Protein AF-A0A5C8IDE4-F1 (afdb_monomer_lite)

Radius of gyration: 16.31 Å; chains: 1; bounding box: 45×28×53 Å

Sequence (115 aa):
MNNAVDITPGASPESAPTIEFNIVGYGKFELPVLGQPGVPLGITTAFGIFQDAENGNNDSQKLAAWSHLIQSLVDSFPKASRILARLDGPTVAQVFRRWGEKSNEYDPSLVSSPL

Secondary structure (DSSP, 8-state):
----------S-GGGS-EEEEEETTTEEEEEE-TTSTTS-HHHHHHHHHHHHHHTSS-HHHHHHHHHHHHHHHHHH-HHHHHHHTTS-HHHHHHHHHHHHHHHHS--HHHH----

Structure (mmCIF, N/CA/C/O backbone):
data_AF-A0A5C8IDE4-F1
#
_entry.id   AF-A0A5C8IDE4-F1
#
loop_
_atom_site.group_PDB
_atom_site.id
_atom_site.type_symbol
_atom_site.label_atom_id
_atom_site.label_alt_id
_atom_site.label_comp_id
_atom_site.label_asym_id
_atom_site.label_entity_id
_atom_site.label_seq_id
_atom_site.pdbx_PDB_ins_code
_atom_site.Cartn_x
_atom_site.Cartn_y
_atom_site.Cartn_z
_atom_site.occupancy
_atom_site.B_iso_or_equiv
_atom_site.auth_seq_id
_atom_site.auth_comp_id
_atom_site.auth_asym_id
_atom_site.auth_atom_id
_atom_site.pdbx_PDB_model_num
ATOM 1 N N . MET A 1 1 ? 19.477 4.373 38.854 1.00 48.38 1 MET A N 1
ATOM 2 C CA . MET A 1 1 ? 18.012 4.197 38.776 1.00 48.38 1 MET A CA 1
ATOM 3 C C . MET A 1 1 ? 17.649 4.221 37.303 1.00 48.38 1 MET A C 1
ATOM 5 O O . MET A 1 1 ? 17.928 5.221 36.659 1.00 48.38 1 MET A O 1
ATOM 9 N N . ASN A 1 2 ? 17.160 3.107 36.755 1.00 60.19 2 ASN A N 1
ATOM 10 C CA . ASN A 1 2 ? 16.705 3.044 35.366 1.00 60.19 2 ASN A CA 1
ATOM 11 C C . ASN A 1 2 ? 15.255 3.528 35.340 1.00 60.19 2 ASN A C 1
ATOM 13 O O . ASN A 1 2 ? 14.364 2.796 35.763 1.00 60.19 2 ASN A O 1
ATOM 17 N N . ASN A 1 3 ? 15.031 4.767 34.905 1.00 70.94 3 ASN A N 1
ATOM 18 C CA . ASN A 1 3 ? 13.685 5.273 34.661 1.00 70.94 3 ASN A CA 1
ATOM 19 C C . ASN A 1 3 ? 13.197 4.659 33.348 1.00 70.94 3 ASN A C 1
ATOM 21 O O . ASN A 1 3 ? 13.531 5.153 32.272 1.00 70.94 3 ASN A O 1
ATOM 25 N N . ALA A 1 4 ? 12.471 3.546 33.432 1.00 73.81 4 ALA A N 1
ATOM 26 C CA . ALA A 1 4 ? 11.746 3.031 32.281 1.00 73.81 4 ALA A CA 1
ATOM 27 C C . ALA A 1 4 ? 10.681 4.059 31.871 1.00 73.81 4 ALA A C 1
ATOM 29 O O . ALA A 1 4 ? 9.996 4.623 32.725 1.00 73.81 4 ALA A O 1
ATOM 30 N N . VAL A 1 5 ? 10.591 4.337 30.572 1.00 78.62 5 VAL A N 1
ATOM 31 C CA . VAL A 1 5 ? 9.523 5.155 29.994 1.00 78.62 5 VAL A CA 1
ATOM 32 C C . VAL A 1 5 ? 8.479 4.192 29.454 1.00 78.62 5 VAL A C 1
ATOM 34 O O . VAL A 1 5 ? 8.727 3.510 28.460 1.00 78.62 5 VAL A O 1
ATOM 37 N N . ASP A 1 6 ? 7.331 4.122 30.119 1.00 81.69 6 ASP A N 1
ATOM 38 C CA . ASP A 1 6 ? 6.197 3.328 29.659 1.00 81.69 6 ASP A CA 1
ATOM 39 C C . ASP A 1 6 ? 5.497 4.042 28.495 1.00 81.69 6 ASP A C 1
ATOM 41 O O . ASP A 1 6 ? 5.023 5.172 28.624 1.00 81.69 6 ASP A O 1
ATOM 45 N N . ILE A 1 7 ? 5.431 3.376 27.340 1.00 76.00 7 ILE A N 1
ATOM 46 C CA . ILE A 1 7 ? 4.715 3.857 26.156 1.00 76.00 7 ILE A CA 1
ATOM 47 C C . ILE A 1 7 ? 3.443 3.029 26.023 1.00 76.00 7 ILE A C 1
ATOM 49 O O . ILE A 1 7 ? 3.500 1.820 25.810 1.00 76.00 7 ILE A O 1
ATOM 53 N N . THR A 1 8 ? 2.288 3.684 26.124 1.00 73.38 8 THR A N 1
ATOM 54 C CA . THR A 1 8 ? 1.008 3.046 25.796 1.00 73.38 8 THR A CA 1
ATOM 55 C C . THR A 1 8 ? 0.794 3.154 24.283 1.00 73.38 8 THR A C 1
ATOM 57 O O . THR A 1 8 ? 0.823 4.273 23.764 1.00 73.38 8 THR A O 1
ATOM 60 N N . PRO A 1 9 ? 0.610 2.038 23.553 1.00 63.69 9 PRO A N 1
ATOM 61 C CA . PRO A 1 9 ? 0.258 2.087 22.138 1.00 63.69 9 PRO A CA 1
ATOM 62 C C . PRO A 1 9 ? -1.032 2.890 21.930 1.00 63.69 9 PRO A C 1
ATOM 64 O O . PRO A 1 9 ? -1.921 2.869 22.779 1.00 63.69 9 PRO A O 1
ATOM 67 N N . GLY A 1 10 ? -1.130 3.598 20.803 1.00 64.56 10 GLY A N 1
ATOM 68 C CA . GLY A 1 10 ? -2.365 4.271 20.390 1.00 64.56 10 GLY A CA 1
ATOM 69 C C . GLY A 1 10 ? -3.464 3.282 19.974 1.00 64.56 10 GLY A C 1
ATOM 70 O O . GLY A 1 10 ? -3.537 2.161 20.471 1.00 64.56 10 GLY A O 1
ATOM 71 N N . ALA A 1 11 ? -4.327 3.696 19.041 1.00 63.09 11 ALA A N 1
ATOM 72 C CA . ALA A 1 11 ? -5.386 2.843 18.495 1.00 63.09 11 ALA A CA 1
ATOM 73 C C . ALA A 1 11 ? -4.860 1.451 18.089 1.00 63.09 11 ALA A C 1
ATOM 75 O O . ALA A 1 11 ? -3.781 1.330 17.503 1.00 63.09 11 ALA A O 1
ATOM 76 N N . SER A 1 12 ? -5.629 0.406 18.409 1.00 63.56 12 SER A N 1
ATOM 77 C CA . SER A 1 12 ? -5.265 -0.969 18.058 1.00 63.56 12 SER A CA 1
ATOM 78 C C . SER A 1 12 ? -5.304 -1.170 16.537 1.00 63.56 12 SER A C 1
ATOM 80 O O . SER A 1 12 ? -6.163 -0.578 15.879 1.00 63.56 12 SER A O 1
ATOM 82 N N . PRO A 1 13 ? -4.440 -2.030 15.965 1.00 61.38 13 PRO A N 1
ATOM 83 C CA . PRO A 1 13 ? -4.426 -2.309 14.526 1.00 61.38 13 PRO A CA 1
ATOM 84 C C . PRO A 1 13 ? -5.770 -2.798 13.980 1.00 61.38 13 PRO A C 1
ATOM 86 O O . PRO A 1 13 ? -6.110 -2.542 12.831 1.00 61.38 13 PRO A O 1
ATOM 89 N N . GLU A 1 14 ? -6.559 -3.456 14.828 1.00 64.50 14 GLU A N 1
ATOM 90 C CA . GLU A 1 14 ? -7.899 -3.961 14.516 1.00 64.50 14 GLU A CA 1
ATOM 91 C C . GLU A 1 14 ? -8.949 -2.851 14.338 1.00 64.50 14 GLU A C 1
ATOM 93 O O . GLU A 1 14 ? -10.034 -3.106 13.827 1.00 64.50 14 GLU A O 1
ATOM 98 N N . SER A 1 15 ? -8.643 -1.620 14.754 1.00 70.00 15 SER A N 1
ATOM 99 C CA . SER A 1 15 ? -9.510 -0.444 14.603 1.00 70.00 15 SER A CA 1
ATOM 100 C C . SER A 1 15 ? -9.079 0.467 13.452 1.00 70.00 15 SER A C 1
ATOM 102 O O . SER A 1 15 ? -9.665 1.534 13.268 1.00 70.00 15 SER A O 1
ATOM 104 N N . ALA A 1 16 ? -8.042 0.083 12.702 1.00 81.12 16 ALA A N 1
ATOM 105 C CA . ALA A 1 16 ? -7.570 0.870 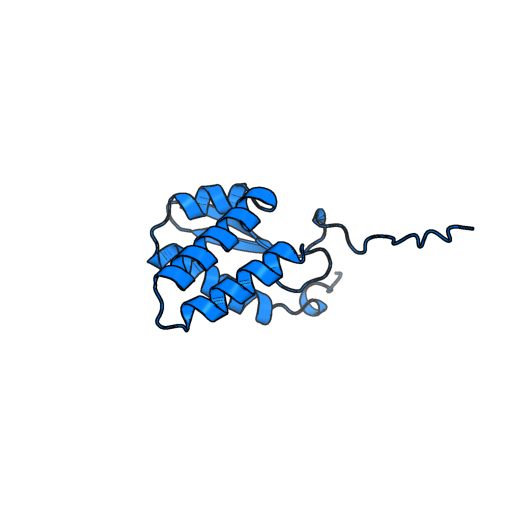11.577 1.00 81.12 16 ALA A CA 1
ATOM 106 C C . ALA A 1 16 ? -8.621 0.880 10.453 1.00 81.12 16 ALA A C 1
ATOM 108 O O . ALA A 1 16 ? -9.141 -0.181 10.096 1.00 81.12 16 ALA A O 1
ATOM 109 N N . PRO A 1 17 ? -8.926 2.046 9.859 1.00 88.12 17 PRO A N 1
ATOM 110 C CA . PRO A 1 17 ? -9.830 2.103 8.721 1.00 88.12 17 PRO A CA 1
ATOM 111 C C . PRO A 1 17 ? -9.247 1.329 7.534 1.00 88.12 17 PRO A C 1
ATOM 113 O O . PRO A 1 17 ? -8.035 1.342 7.295 1.00 88.12 17 PRO A O 1
ATOM 116 N N . THR A 1 18 ? -10.116 0.665 6.776 1.00 91.44 18 THR A N 1
ATOM 117 C CA . THR A 1 18 ? -9.750 -0.165 5.625 1.00 91.44 18 THR A CA 1
ATOM 118 C C . THR A 1 18 ? -10.466 0.276 4.351 1.00 91.44 18 THR A C 1
ATOM 120 O O . THR A 1 18 ? -11.504 0.935 4.373 1.00 91.44 18 THR A O 1
ATOM 123 N N . ILE A 1 19 ? -9.887 -0.094 3.212 1.00 93.25 19 ILE A N 1
ATOM 124 C CA . ILE A 1 19 ? -10.415 0.099 1.865 1.00 93.25 19 ILE A CA 1
ATOM 125 C C . ILE A 1 19 ? -10.709 -1.291 1.299 1.00 93.25 19 ILE A C 1
ATOM 127 O O . ILE A 1 19 ? -9.796 -2.114 1.188 1.00 93.25 19 ILE A O 1
ATOM 131 N N . GLU A 1 20 ? -11.966 -1.558 0.931 1.00 94.44 20 GLU A N 1
ATOM 132 C CA . GLU A 1 20 ? -12.350 -2.800 0.247 1.00 94.44 20 GLU A CA 1
ATOM 133 C C . GLU A 1 20 ? -11.942 -2.747 -1.235 1.00 94.44 20 GLU A C 1
ATOM 135 O O . GLU A 1 20 ? -12.263 -1.813 -1.970 1.00 94.44 20 GLU A O 1
ATOM 140 N N . PHE A 1 21 ? -11.284 -3.808 -1.690 1.00 93.62 21 PHE A N 1
ATOM 141 C CA . PHE A 1 21 ? -10.979 -4.087 -3.085 1.00 93.62 21 PHE A CA 1
ATOM 142 C C . PHE A 1 21 ? -11.744 -5.327 -3.532 1.00 93.62 21 PHE A C 1
ATOM 144 O O . PHE A 1 21 ? -11.730 -6.361 -2.862 1.00 93.62 21 PHE A O 1
ATOM 151 N N . ASN A 1 22 ? -12.364 -5.252 -4.708 1.00 93.94 22 ASN A N 1
ATOM 152 C CA . ASN A 1 22 ? -12.992 -6.390 -5.368 1.00 93.94 22 ASN A CA 1
ATOM 153 C C . ASN A 1 22 ? -12.382 -6.581 -6.756 1.00 93.94 22 ASN A C 1
ATOM 155 O O . ASN A 1 22 ? -12.607 -5.767 -7.651 1.00 93.94 22 ASN A O 1
ATOM 159 N N . ILE A 1 23 ? -11.630 -7.666 -6.937 1.00 90.62 23 ILE A N 1
ATOM 160 C CA . ILE A 1 23 ? -11.031 -8.018 -8.223 1.00 90.62 23 ILE A CA 1
ATOM 161 C C . ILE A 1 23 ? -11.898 -9.090 -8.874 1.00 90.62 23 ILE A C 1
ATOM 163 O O . ILE A 1 23 ? -11.998 -10.220 -8.386 1.00 90.62 23 ILE A O 1
ATOM 167 N N . VAL A 1 24 ? -12.542 -8.726 -9.983 1.00 89.69 24 VAL A N 1
ATOM 168 C CA . VAL A 1 24 ? -13.434 -9.618 -10.732 1.00 89.69 24 VAL A CA 1
ATOM 169 C C . VAL A 1 24 ? -12.679 -10.892 -11.122 1.00 89.69 24 VAL A C 1
ATOM 171 O O . V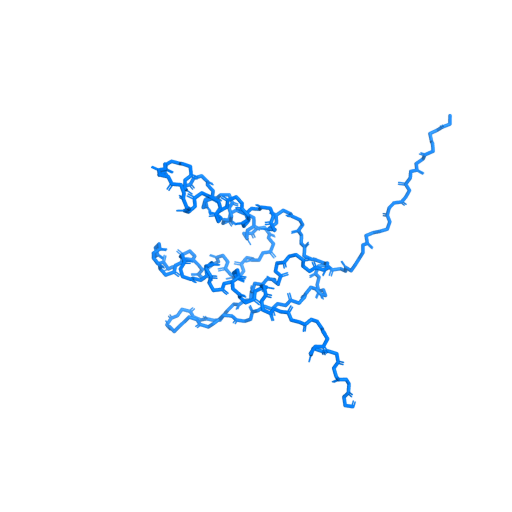AL A 1 24 ? -11.600 -10.828 -11.700 1.00 89.69 24 VAL A O 1
ATOM 174 N N . GLY A 1 25 ? -13.237 -12.052 -10.771 1.00 89.06 25 GLY A N 1
ATOM 175 C CA . GLY A 1 25 ? -12.622 -13.361 -11.025 1.00 89.06 25 GLY A CA 1
ATOM 176 C C . GLY A 1 25 ? -11.624 -13.845 -9.962 1.00 89.06 25 GLY A C 1
ATOM 177 O O . GLY A 1 25 ? -11.279 -15.022 -9.973 1.00 89.06 25 GLY A O 1
ATOM 178 N N . TYR A 1 26 ? -11.214 -12.997 -9.010 1.00 89.81 26 TYR A N 1
ATOM 179 C CA . TYR A 1 26 ? -10.240 -13.352 -7.962 1.00 89.81 26 TYR A CA 1
ATOM 180 C C . TYR A 1 26 ? -10.790 -13.205 -6.537 1.00 89.81 26 TYR A C 1
ATOM 182 O O . TYR A 1 26 ? -10.425 -13.990 -5.658 1.00 89.81 26 TYR A O 1
ATOM 190 N N . GLY A 1 27 ? -11.690 -12.242 -6.313 1.00 89.75 27 GLY A N 1
ATOM 191 C CA . GLY A 1 27 ? -12.415 -12.054 -5.056 1.00 89.75 27 GLY A CA 1
ATOM 192 C C . GLY A 1 27 ? -12.148 -10.717 -4.362 1.00 89.75 27 GLY A C 1
ATOM 193 O O . GLY A 1 27 ? -11.579 -9.789 -4.939 1.00 89.75 27 GLY A O 1
ATOM 194 N N . LYS A 1 28 ? -12.591 -10.638 -3.100 1.00 94.06 28 LYS A N 1
ATOM 195 C CA . LYS A 1 28 ? -12.539 -9.433 -2.264 1.00 94.06 28 LYS A CA 1
ATOM 196 C C . LYS A 1 28 ? -11.453 -9.490 -1.193 1.00 94.06 28 LYS A C 1
ATOM 198 O O . LYS A 1 28 ? -11.283 -10.526 -0.540 1.00 94.06 28 LYS A O 1
ATOM 203 N N . PHE A 1 29 ? -10.797 -8.365 -0.944 1.00 93.50 29 PHE A N 1
ATOM 204 C CA . PHE A 1 29 ? -9.877 -8.162 0.174 1.00 93.50 29 PHE A CA 1
ATOM 205 C C . PHE A 1 29 ? -9.898 -6.712 0.644 1.00 93.50 29 PHE A C 1
ATOM 207 O O . PHE A 1 29 ? -10.478 -5.852 -0.004 1.00 93.50 29 PHE A O 1
ATOM 214 N N . GLU A 1 30 ? -9.248 -6.458 1.770 1.00 92.88 30 GLU A N 1
ATOM 215 C CA . GLU A 1 30 ? -9.153 -5.136 2.369 1.00 92.88 30 GLU A CA 1
ATOM 216 C C . GLU A 1 30 ? -7.683 -4.777 2.568 1.00 92.88 30 GLU A C 1
ATOM 218 O O . GLU A 1 30 ? -6.863 -5.649 2.874 1.00 92.88 30 GLU A O 1
ATOM 223 N N . LEU A 1 31 ? -7.361 -3.501 2.380 1.00 93.50 31 LEU A N 1
ATOM 224 C CA . LEU A 1 31 ? -6.069 -2.911 2.729 1.00 93.50 31 LEU A CA 1
ATOM 225 C C . LEU A 1 31 ? -6.302 -1.730 3.676 1.00 93.50 31 LEU A C 1
ATOM 227 O O . LEU A 1 31 ? -7.336 -1.074 3.565 1.00 93.50 31 LEU A O 1
ATOM 231 N N . PRO A 1 32 ? -5.383 -1.434 4.606 1.00 92.31 32 PRO A N 1
ATOM 232 C CA . PRO A 1 32 ? -5.564 -0.333 5.547 1.00 92.31 32 PRO A CA 1
ATOM 233 C C . PRO A 1 32 ? -5.465 1.017 4.832 1.00 92.31 32 PRO A C 1
ATOM 235 O O . PRO A 1 32 ? -4.736 1.144 3.852 1.00 92.31 32 PRO A O 1
ATOM 238 N N . VAL A 1 33 ? -6.127 2.053 5.334 1.00 92.94 33 VAL A N 1
ATOM 239 C CA . VAL A 1 33 ? -5.919 3.422 4.843 1.00 92.94 33 VAL A CA 1
ATOM 240 C C . VAL A 1 33 ? -4.545 3.906 5.305 1.00 92.94 33 VAL A C 1
ATOM 242 O O . VAL A 1 33 ? -4.311 4.111 6.494 1.00 92.94 33 VAL A O 1
ATOM 245 N N . LEU A 1 34 ? -3.619 4.094 4.370 1.00 91.94 34 LEU A N 1
ATOM 246 C CA . LEU A 1 34 ? -2.234 4.450 4.683 1.00 91.94 34 LEU A CA 1
ATOM 247 C C . LEU A 1 34 ? -2.142 5.749 5.501 1.00 91.94 34 LEU A C 1
ATOM 249 O O . LEU A 1 34 ? -2.877 6.704 5.260 1.00 91.94 34 LEU A O 1
ATOM 253 N N . GLY A 1 35 ? -1.223 5.782 6.472 1.00 87.06 35 GLY A N 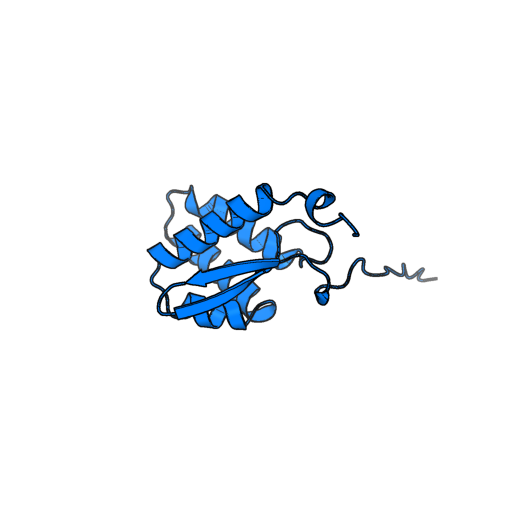1
ATOM 254 C CA . GLY A 1 35 ? -0.981 6.958 7.318 1.00 87.06 35 GLY A CA 1
ATOM 255 C C . GLY A 1 35 ? -2.026 7.227 8.410 1.00 87.06 35 GLY A C 1
ATOM 256 O O . GLY A 1 35 ? -1.850 8.172 9.177 1.00 87.06 35 GLY A O 1
ATOM 257 N N . GLN A 1 36 ? -3.083 6.415 8.525 1.00 88.94 36 GLN A N 1
ATOM 258 C CA . GLN A 1 36 ? -4.089 6.576 9.580 1.00 88.94 36 GLN A CA 1
ATOM 259 C C . GLN A 1 36 ? -3.653 5.964 10.924 1.00 88.94 36 GLN A C 1
ATOM 261 O O . GLN A 1 36 ? -2.874 5.003 10.951 1.00 88.94 36 GLN A O 1
ATOM 266 N N . PRO A 1 37 ? -4.176 6.471 12.059 1.00 83.62 37 PRO A N 1
ATOM 267 C CA . PRO A 1 37 ? -3.949 5.867 13.369 1.00 83.62 37 PRO A CA 1
ATOM 268 C C . PRO A 1 37 ? -4.315 4.375 13.396 1.00 83.62 37 PRO A C 1
ATOM 270 O O . PRO A 1 37 ? -5.350 3.969 12.874 1.00 83.62 37 PRO A O 1
ATOM 273 N N . GLY A 1 38 ? -3.461 3.560 14.019 1.00 81.12 38 GLY A N 1
ATOM 274 C CA . GLY A 1 38 ? -3.619 2.101 14.093 1.00 81.12 38 GLY A CA 1
ATOM 275 C C . GLY A 1 38 ? -2.986 1.337 12.925 1.00 81.12 38 GLY A C 1
ATOM 276 O O . GLY A 1 38 ? -2.726 0.144 13.051 1.00 81.12 38 GLY A O 1
ATOM 277 N N . VAL A 1 39 ? -2.648 1.998 11.814 1.00 86.44 39 VAL A N 1
ATOM 278 C CA . VAL A 1 39 ? -1.949 1.338 10.702 1.00 86.44 39 VAL A CA 1
ATOM 279 C C . VAL A 1 39 ? -0.468 1.150 11.039 1.00 86.44 39 VAL A C 1
ATOM 281 O O . VAL A 1 39 ? 0.194 2.118 11.425 1.00 86.44 39 VAL A O 1
ATOM 284 N N . PRO A 1 40 ? 0.099 -0.064 10.882 1.00 85.81 40 PRO A N 1
ATOM 285 C CA . PRO A 1 40 ? 1.513 -0.291 11.150 1.00 85.81 40 PRO A CA 1
ATOM 286 C C . PRO A 1 40 ? 2.416 0.637 10.328 1.00 85.81 40 PRO A C 1
ATOM 288 O O . PRO A 1 40 ? 2.284 0.750 9.107 1.00 85.81 40 PRO A O 1
ATOM 291 N N . LEU A 1 41 ? 3.400 1.259 10.979 1.00 85.62 41 LEU A N 1
ATOM 292 C CA . LEU A 1 41 ? 4.358 2.121 10.279 1.00 85.62 41 LEU A CA 1
ATOM 293 C C . LEU A 1 41 ? 5.088 1.356 9.166 1.00 85.62 41 LEU A C 1
ATOM 295 O O . LEU A 1 41 ? 5.292 1.898 8.087 1.00 85.62 41 LEU A O 1
ATOM 299 N N . GLY A 1 42 ? 5.414 0.080 9.403 1.00 88.38 42 GLY A N 1
ATOM 300 C CA . GLY A 1 42 ? 6.103 -0.770 8.431 1.00 88.38 42 GLY A CA 1
ATOM 301 C C . GLY A 1 42 ? 5.395 -0.841 7.078 1.00 88.38 42 GLY A C 1
ATOM 302 O O . GLY A 1 42 ? 6.054 -0.688 6.053 1.00 88.38 42 GLY A O 1
ATOM 303 N N . ILE A 1 43 ? 4.061 -0.982 7.057 1.00 89.94 43 ILE A N 1
ATOM 304 C CA . ILE A 1 43 ? 3.325 -1.043 5.787 1.00 89.94 43 ILE A CA 1
ATOM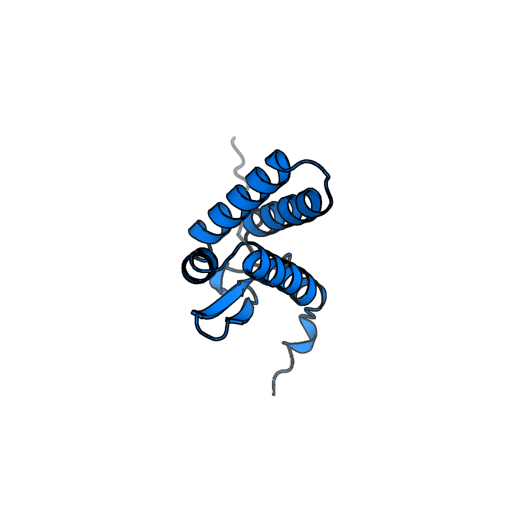 305 C C . ILE A 1 43 ? 3.283 0.321 5.087 1.00 89.94 43 ILE A C 1
ATOM 307 O O . ILE A 1 43 ? 3.440 0.394 3.870 1.00 89.94 43 ILE A O 1
ATOM 311 N N . THR A 1 44 ? 3.155 1.405 5.858 1.00 90.62 44 THR A N 1
ATOM 312 C CA . THR A 1 44 ? 3.160 2.772 5.317 1.00 90.62 44 THR A CA 1
ATOM 313 C C . THR A 1 44 ? 4.516 3.109 4.691 1.00 90.62 44 THR A C 1
ATOM 315 O O . THR A 1 44 ? 4.574 3.602 3.566 1.00 90.62 44 THR A O 1
ATOM 318 N N . THR A 1 45 ? 5.614 2.771 5.372 1.00 90.81 45 THR A N 1
ATOM 319 C CA . THR A 1 45 ? 6.977 2.977 4.868 1.00 90.81 45 THR A CA 1
ATOM 320 C C . THR A 1 45 ? 7.265 2.116 3.641 1.00 90.81 45 THR A C 1
ATOM 322 O O . THR A 1 45 ? 7.794 2.625 2.654 1.00 90.81 45 THR A O 1
ATOM 325 N N . ALA A 1 46 ? 6.888 0.833 3.660 1.00 92.25 46 ALA A N 1
ATOM 326 C CA . ALA A 1 46 ? 7.091 -0.057 2.519 1.00 92.25 46 ALA A CA 1
ATOM 327 C C . ALA A 1 46 ? 6.351 0.442 1.268 1.00 92.25 46 ALA A C 1
ATOM 329 O O . ALA A 1 46 ? 6.894 0.390 0.164 1.00 92.25 46 ALA A O 1
ATOM 330 N N . PHE A 1 47 ? 5.142 0.988 1.442 1.00 92.81 47 PHE A N 1
ATOM 331 C CA . PHE A 1 47 ? 4.386 1.588 0.347 1.00 92.81 47 PHE A CA 1
ATOM 332 C C . PHE A 1 47 ? 5.034 2.872 -0.193 1.00 92.81 47 PHE A C 1
ATOM 334 O O . PHE A 1 47 ? 5.054 3.082 -1.404 1.00 92.81 47 PHE A O 1
ATOM 341 N N . GLY A 1 48 ? 5.604 3.715 0.675 1.00 90.19 48 GLY A N 1
ATOM 342 C CA . GLY A 1 48 ? 6.382 4.886 0.253 1.00 90.19 48 GLY A CA 1
ATOM 343 C C . GLY A 1 48 ? 7.584 4.502 -0.616 1.00 90.19 48 GLY A C 1
ATOM 344 O O . GLY A 1 48 ? 7.727 5.004 -1.725 1.00 90.19 48 GLY A O 1
ATOM 345 N N . ILE A 1 49 ? 8.379 3.522 -0.168 1.00 90.69 49 ILE A N 1
ATOM 346 C CA . ILE A 1 49 ? 9.536 3.003 -0.922 1.00 90.69 49 ILE A CA 1
ATOM 347 C C . ILE A 1 49 ? 9.103 2.447 -2.286 1.00 90.69 49 ILE A C 1
ATOM 349 O O . ILE A 1 49 ? 9.777 2.667 -3.291 1.00 90.69 49 ILE A O 1
ATOM 353 N N . PHE A 1 50 ? 7.977 1.732 -2.328 1.00 90.50 50 PHE A N 1
ATOM 354 C CA . PHE A 1 50 ? 7.385 1.242 -3.571 1.00 90.50 50 PHE A CA 1
ATOM 355 C C . PHE A 1 50 ? 7.032 2.384 -4.535 1.00 90.50 50 PHE A C 1
ATOM 357 O O . PHE A 1 50 ? 7.448 2.337 -5.692 1.00 90.50 50 PHE A O 1
ATOM 364 N N . GLN A 1 51 ? 6.320 3.415 -4.068 1.00 88.25 51 GLN A N 1
ATOM 365 C CA . GLN A 1 51 ? 5.936 4.557 -4.906 1.00 88.25 51 GLN A CA 1
ATOM 366 C C . GLN A 1 51 ? 7.154 5.314 -5.443 1.00 88.25 51 GLN A C 1
ATOM 368 O O . GLN A 1 51 ? 7.189 5.679 -6.619 1.00 88.25 51 GLN A O 1
ATOM 373 N N . ASP A 1 52 ? 8.169 5.522 -4.605 1.00 88.44 52 ASP A N 1
ATOM 374 C CA . ASP A 1 52 ? 9.407 6.183 -5.015 1.00 88.44 52 ASP A CA 1
ATOM 375 C C . ASP A 1 52 ? 10.148 5.359 -6.079 1.00 88.44 52 ASP A C 1
ATOM 377 O O . ASP A 1 52 ? 10.628 5.902 -7.077 1.00 88.44 52 ASP A O 1
ATOM 381 N N . ALA A 1 53 ? 10.197 4.034 -5.910 1.00 87.38 53 ALA A N 1
ATOM 382 C CA . ALA A 1 53 ? 10.854 3.131 -6.848 1.00 87.38 53 ALA A CA 1
ATOM 383 C C . ALA A 1 53 ? 10.108 3.007 -8.189 1.00 87.38 53 ALA A C 1
ATOM 385 O O . ALA A 1 53 ? 10.763 2.918 -9.230 1.00 87.38 53 ALA A O 1
ATOM 386 N N . GLU A 1 54 ? 8.768 3.029 -8.198 1.00 81.00 54 GLU A N 1
ATOM 387 C CA . GLU A 1 54 ? 7.961 2.998 -9.431 1.00 81.00 54 GLU A CA 1
ATOM 388 C C . GLU A 1 54 ? 8.326 4.144 -10.385 1.00 81.00 54 GLU A C 1
ATOM 390 O O . GLU A 1 54 ? 8.450 3.924 -11.593 1.00 81.00 54 GLU A O 1
ATOM 395 N N . ASN A 1 55 ? 8.586 5.333 -9.837 1.00 79.44 55 ASN A N 1
ATOM 396 C CA . ASN A 1 55 ? 8.985 6.522 -10.594 1.00 79.44 55 ASN A CA 1
ATOM 397 C C . ASN A 1 55 ? 10.463 6.509 -11.038 1.00 79.44 55 ASN A C 1
ATOM 399 O O . ASN A 1 55 ? 10.887 7.367 -11.813 1.00 79.44 55 ASN A O 1
ATOM 403 N N . GLY A 1 56 ? 11.263 5.556 -10.553 1.00 77.50 56 GLY A N 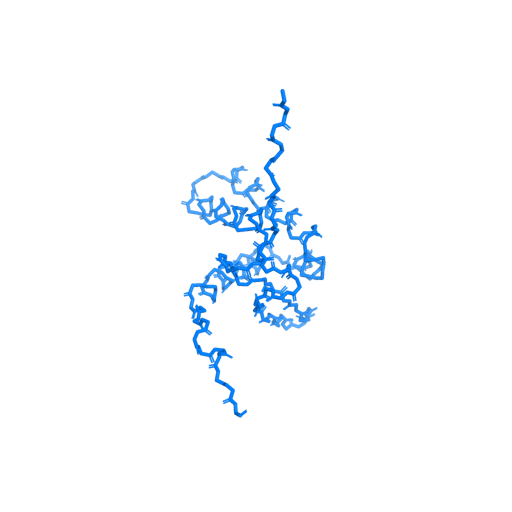1
ATOM 404 C CA . GLY A 1 56 ? 12.678 5.415 -10.893 1.00 77.50 56 GLY A CA 1
ATOM 405 C C . GLY A 1 56 ? 12.935 4.674 -12.214 1.00 77.50 56 GLY A C 1
ATOM 406 O O . GLY A 1 56 ? 12.065 4.006 -12.769 1.00 77.50 56 GLY A O 1
ATOM 407 N N . ASN A 1 57 ? 14.180 4.727 -12.702 1.00 74.00 57 ASN A N 1
ATOM 408 C CA . ASN A 1 57 ? 14.619 4.042 -13.933 1.00 74.00 57 ASN A CA 1
ATOM 409 C C . ASN A 1 57 ? 15.380 2.721 -13.683 1.00 74.00 57 ASN A C 1
ATOM 411 O O . ASN A 1 57 ? 15.973 2.175 -14.608 1.00 74.00 57 ASN A O 1
ATOM 415 N N . ASN A 1 58 ? 15.413 2.214 -12.446 1.00 88.12 58 ASN A N 1
ATOM 416 C CA . ASN A 1 58 ? 16.184 1.021 -12.081 1.00 88.12 58 ASN A CA 1
ATOM 417 C C . ASN A 1 58 ? 15.264 -0.155 -11.717 1.00 88.12 58 ASN A C 1
ATOM 419 O O . ASN A 1 58 ? 14.648 -0.167 -10.650 1.00 88.12 58 ASN A O 1
ATOM 423 N N . ASP A 1 59 ? 15.221 -1.168 -12.580 1.00 85.56 59 ASP A N 1
ATOM 424 C CA . ASP A 1 59 ? 14.350 -2.338 -12.416 1.00 85.56 59 ASP A CA 1
ATOM 425 C C . ASP A 1 59 ? 14.692 -3.185 -11.183 1.00 85.56 59 ASP A C 1
ATOM 427 O O . ASP A 1 59 ? 13.796 -3.721 -10.532 1.00 85.56 59 ASP A O 1
ATOM 431 N N . SER A 1 60 ? 15.967 -3.261 -10.795 1.00 87.06 60 SER A N 1
ATOM 432 C CA . SER A 1 60 ? 16.378 -3.987 -9.586 1.00 87.06 60 SER A CA 1
ATOM 433 C C . SER A 1 60 ? 15.861 -3.307 -8.317 1.00 87.06 60 SER A C 1
ATOM 435 O O . SER A 1 60 ? 15.455 -3.983 -7.373 1.00 87.06 60 SER A O 1
ATOM 437 N N . GLN A 1 61 ? 15.839 -1.970 -8.294 1.00 87.62 61 GLN A N 1
ATOM 438 C CA . GLN A 1 61 ? 15.266 -1.209 -7.180 1.00 87.62 61 GLN A CA 1
ATOM 439 C C . GLN A 1 61 ? 13.748 -1.373 -7.121 1.00 87.62 61 GLN A C 1
ATOM 441 O O . GLN A 1 61 ? 13.208 -1.583 -6.035 1.00 87.62 61 GLN A O 1
ATOM 446 N N . LYS A 1 62 ? 13.075 -1.365 -8.279 1.00 86.31 62 LYS A N 1
ATOM 447 C CA . LYS A 1 62 ? 11.642 -1.672 -8.373 1.00 86.31 62 LYS A CA 1
ATOM 448 C C . LYS A 1 62 ? 11.351 -3.050 -7.800 1.00 86.31 62 LYS A C 1
ATOM 450 O O . LYS A 1 62 ? 10.566 -3.160 -6.867 1.00 86.31 62 LYS A O 1
ATOM 455 N N . LEU A 1 63 ? 12.035 -4.090 -8.274 1.00 86.38 63 LEU A N 1
ATOM 456 C CA . LEU A 1 63 ? 11.810 -5.458 -7.806 1.00 86.38 63 LEU A CA 1
ATOM 457 C C . LEU A 1 63 ? 12.040 -5.612 -6.293 1.00 86.38 63 LEU A C 1
ATOM 459 O O . LEU A 1 63 ? 11.272 -6.302 -5.618 1.00 86.38 63 LEU A O 1
ATOM 463 N N . ALA A 1 64 ? 13.067 -4.955 -5.747 1.00 90.06 64 ALA A N 1
ATOM 464 C CA . ALA A 1 64 ? 13.337 -4.963 -4.313 1.00 90.06 64 ALA A CA 1
ATOM 465 C C . ALA A 1 64 ? 12.222 -4.272 -3.510 1.00 90.06 64 ALA A C 1
ATOM 467 O O . ALA A 1 64 ? 11.733 -4.839 -2.532 1.00 90.06 64 ALA A O 1
ATOM 468 N N . ALA A 1 65 ? 11.776 -3.089 -3.943 1.00 89.38 65 ALA A N 1
ATOM 469 C CA . ALA A 1 65 ? 10.693 -2.349 -3.297 1.00 89.38 65 ALA A CA 1
ATOM 470 C C . ALA A 1 65 ? 9.361 -3.116 -3.345 1.00 89.38 65 ALA A C 1
ATOM 472 O O . ALA A 1 65 ? 8.658 -3.223 -2.341 1.00 89.38 65 ALA A O 1
ATOM 473 N N . TRP A 1 66 ? 9.065 -3.731 -4.490 1.00 87.62 66 TRP A N 1
ATOM 474 C CA . TRP A 1 66 ? 7.931 -4.633 -4.673 1.00 87.62 66 TRP A CA 1
ATOM 475 C C . TRP A 1 66 ? 7.975 -5.817 -3.703 1.00 87.62 66 TRP A C 1
ATOM 477 O O . TRP A 1 66 ? 6.997 -6.094 -3.010 1.00 87.62 66 TRP A O 1
ATOM 487 N N . SER A 1 67 ? 9.119 -6.498 -3.621 1.00 87.75 67 SER A N 1
ATOM 488 C CA . SER A 1 67 ? 9.295 -7.651 -2.729 1.00 87.75 67 SER A CA 1
ATOM 489 C C . SER A 1 67 ? 9.138 -7.251 -1.262 1.00 87.75 67 SER A C 1
ATOM 491 O O . SER A 1 67 ? 8.501 -7.966 -0.488 1.00 87.75 67 SER A O 1
ATOM 493 N N . HIS A 1 68 ? 9.666 -6.084 -0.888 1.00 90.62 68 HIS A N 1
ATOM 494 C CA . HIS A 1 68 ? 9.535 -5.541 0.459 1.00 90.62 68 HIS A CA 1
ATOM 495 C C . HIS A 1 68 ? 8.073 -5.247 0.822 1.00 90.62 68 HIS A C 1
ATOM 497 O O . HIS A 1 68 ? 7.610 -5.681 1.876 1.00 90.62 68 HIS A O 1
ATOM 503 N N . LEU A 1 69 ? 7.322 -4.595 -0.074 1.00 90.94 69 LEU A N 1
ATOM 504 C CA . LEU A 1 69 ? 5.904 -4.300 0.134 1.00 90.94 69 LEU A CA 1
ATOM 505 C C . LEU A 1 69 ? 5.066 -5.573 0.299 1.00 90.94 69 LEU A C 1
ATOM 507 O O . LEU A 1 69 ? 4.260 -5.667 1.225 1.00 90.94 69 LEU A O 1
ATOM 511 N N . ILE A 1 70 ? 5.275 -6.572 -0.562 1.00 88.31 70 ILE A N 1
ATOM 512 C CA . ILE A 1 70 ? 4.562 -7.851 -0.465 1.00 88.31 70 ILE A CA 1
ATOM 513 C C . ILE A 1 70 ? 4.873 -8.551 0.859 1.00 88.31 70 ILE A C 1
ATOM 515 O O . ILE A 1 70 ? 3.949 -9.048 1.500 1.00 88.31 70 ILE A O 1
ATOM 519 N N . GLN A 1 71 ? 6.131 -8.555 1.309 1.00 89.25 71 GLN A N 1
ATOM 520 C CA . GLN A 1 71 ? 6.489 -9.159 2.592 1.00 89.25 71 GLN A CA 1
ATOM 521 C C . GLN A 1 71 ? 5.778 -8.459 3.761 1.00 89.25 71 GLN A C 1
ATOM 523 O O . GLN A 1 71 ? 5.173 -9.129 4.594 1.00 89.25 71 GLN A O 1
ATOM 528 N N . SER A 1 72 ? 5.751 -7.122 3.778 1.00 89.75 72 SER A N 1
ATOM 529 C CA . SER A 1 72 ? 5.005 -6.367 4.794 1.00 89.75 72 SER A CA 1
ATOM 530 C C . SER A 1 72 ? 3.499 -6.663 4.768 1.00 89.75 72 SER A C 1
ATOM 532 O O . SER A 1 72 ? 2.863 -6.742 5.821 1.00 89.75 72 SER A O 1
ATOM 534 N N . LEU A 1 73 ? 2.921 -6.871 3.579 1.00 88.31 73 LEU A N 1
ATOM 535 C CA . LEU A 1 73 ? 1.524 -7.283 3.435 1.00 88.31 73 LEU A CA 1
ATOM 536 C C . LEU A 1 73 ? 1.285 -8.710 3.934 1.00 88.31 73 LEU A C 1
ATOM 538 O O . LEU A 1 73 ? 0.239 -8.972 4.513 1.00 88.31 73 LEU A O 1
ATOM 542 N N . VAL A 1 74 ? 2.206 -9.653 3.716 1.00 88.00 74 VAL A N 1
ATOM 543 C CA . VAL A 1 74 ? 2.065 -11.042 4.197 1.00 88.00 74 VAL A CA 1
ATOM 544 C C . VAL A 1 74 ? 1.930 -11.089 5.716 1.00 88.00 74 VAL A C 1
ATOM 546 O O . VAL A 1 74 ? 1.062 -11.805 6.216 1.00 88.00 74 VAL A O 1
ATOM 549 N N . ASP A 1 75 ? 2.727 -10.292 6.422 1.00 82.44 75 ASP A N 1
ATOM 550 C CA . ASP A 1 75 ? 2.760 -10.307 7.884 1.00 82.44 75 ASP A CA 1
ATOM 551 C C . ASP A 1 75 ? 1.517 -9.649 8.503 1.00 82.44 75 ASP A C 1
ATOM 553 O O . ASP A 1 75 ? 1.026 -10.101 9.535 1.00 82.44 75 ASP A O 1
ATOM 557 N N . SER A 1 76 ? 0.981 -8.600 7.866 1.00 82.00 76 SER A N 1
ATOM 558 C CA . SER A 1 76 ? -0.115 -7.792 8.431 1.00 82.00 76 SER A CA 1
ATOM 559 C C . SER A 1 76 ? -1.490 -8.051 7.792 1.00 82.00 76 SER A C 1
ATOM 561 O O . SER A 1 76 ? -2.515 -7.869 8.442 1.00 82.00 76 SER A O 1
ATOM 563 N N . PHE A 1 77 ? -1.539 -8.487 6.529 1.00 87.31 77 PHE A N 1
ATOM 564 C CA . PHE A 1 77 ? -2.756 -8.608 5.707 1.00 87.31 77 PHE A CA 1
ATOM 565 C C . PHE A 1 77 ? -2.743 -9.879 4.824 1.00 87.31 77 PHE A C 1
ATOM 567 O O . PHE A 1 77 ? -2.868 -9.806 3.595 1.00 87.31 77 PHE A O 1
ATOM 574 N N . PRO A 1 78 ? -2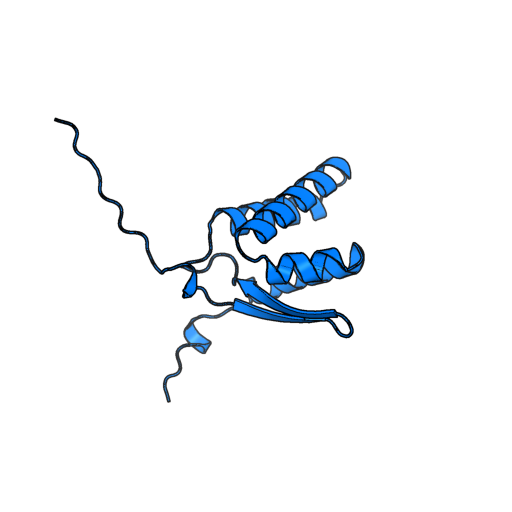.665 -11.090 5.412 1.00 86.75 78 PRO A N 1
ATOM 575 C CA . PRO A 1 78 ? -2.416 -12.335 4.675 1.00 86.75 78 PRO A CA 1
ATOM 576 C C . PRO A 1 78 ? -3.486 -12.676 3.625 1.00 86.75 78 PRO A C 1
ATOM 578 O O . PRO A 1 78 ? -3.194 -13.331 2.622 1.00 86.75 78 PRO A O 1
ATOM 581 N N . LYS A 1 79 ? -4.739 -12.240 3.820 1.00 88.56 79 LYS A N 1
ATOM 582 C CA . LYS A 1 79 ? -5.817 -12.427 2.834 1.00 88.56 79 LYS A CA 1
ATOM 583 C C . LYS A 1 79 ? -5.568 -11.611 1.563 1.00 88.56 79 LYS A C 1
ATOM 585 O O . LYS A 1 79 ? -5.726 -12.157 0.471 1.00 88.56 79 LYS A O 1
ATOM 590 N N . ALA A 1 80 ? -5.161 -10.349 1.706 1.00 90.06 80 ALA A N 1
ATOM 591 C CA . ALA A 1 80 ? -4.816 -9.494 0.576 1.00 90.06 80 ALA A CA 1
ATOM 592 C C . ALA A 1 80 ? -3.629 -10.088 -0.189 1.00 90.06 80 ALA A C 1
ATOM 594 O O . ALA A 1 80 ? -3.736 -10.316 -1.392 1.00 90.06 80 ALA A O 1
ATOM 595 N N . SER A 1 81 ? -2.564 -10.484 0.515 1.00 89.81 81 SER A N 1
ATOM 596 C CA . SER A 1 81 ? -1.377 -11.100 -0.098 1.00 89.81 81 SER A CA 1
ATOM 597 C C . SER A 1 81 ? -1.702 -12.355 -0.908 1.00 89.81 81 SER A C 1
ATOM 599 O O . SER A 1 81 ? -1.187 -12.527 -2.009 1.00 89.81 81 SER A O 1
ATOM 601 N N . ARG A 1 82 ? -2.606 -13.218 -0.419 1.00 89.88 82 ARG A N 1
ATOM 602 C CA . ARG A 1 82 ? -3.043 -14.418 -1.158 1.00 89.88 82 ARG A CA 1
ATOM 603 C C . ARG A 1 82 ? -3.772 -14.100 -2.460 1.00 89.88 82 ARG A C 1
ATOM 605 O O . ARG A 1 82 ? -3.673 -14.890 -3.395 1.00 89.88 82 ARG A O 1
ATOM 612 N N . ILE A 1 83 ? -4.542 -13.014 -2.506 1.00 90.31 83 ILE A N 1
ATOM 613 C CA . ILE A 1 83 ? -5.236 -12.594 -3.728 1.00 90.31 83 ILE A CA 1
ATOM 614 C C . ILE A 1 83 ? -4.244 -11.925 -4.677 1.00 90.31 83 ILE A C 1
ATOM 616 O O . ILE A 1 83 ? -4.173 -12.328 -5.833 1.00 90.31 83 ILE A O 1
ATOM 620 N N . LEU A 1 84 ? -3.427 -10.994 -4.178 1.00 89.88 84 LEU A N 1
ATOM 621 C CA . LEU A 1 84 ? -2.412 -10.287 -4.963 1.00 89.88 84 LEU A CA 1
ATOM 622 C C . LEU A 1 84 ? -1.411 -11.243 -5.625 1.00 89.88 84 LEU A C 1
ATOM 624 O O . LEU A 1 84 ? -1.092 -11.066 -6.793 1.00 89.88 84 LEU A O 1
ATOM 628 N N . ALA A 1 85 ? -0.991 -12.305 -4.932 1.00 88.81 85 ALA A N 1
ATOM 629 C CA . ALA A 1 85 ? -0.069 -13.310 -5.471 1.00 88.81 85 ALA A CA 1
ATOM 630 C C . ALA A 1 85 ? -0.616 -14.106 -6.675 1.00 88.81 85 ALA A C 1
ATOM 632 O O . ALA A 1 85 ? 0.134 -14.837 -7.315 1.00 88.81 85 ALA A O 1
ATOM 633 N N . ARG A 1 86 ? -1.920 -14.013 -6.969 1.00 90.25 86 ARG A N 1
ATOM 634 C CA . ARG A 1 86 ? -2.560 -14.671 -8.124 1.00 90.25 86 ARG A CA 1
ATOM 635 C C . ARG A 1 86 ? -2.702 -13.745 -9.333 1.00 90.25 86 ARG A C 1
ATOM 637 O O . ARG A 1 86 ? -3.134 -14.204 -10.388 1.00 90.25 86 ARG A O 1
ATOM 644 N N . LEU A 1 87 ? -2.417 -12.459 -9.159 1.00 89.31 87 LEU A N 1
ATOM 645 C CA . LEU A 1 87 ? -2.556 -11.435 -10.186 1.00 89.31 87 LEU A CA 1
ATOM 646 C C . LEU A 1 87 ? -1.247 -11.289 -10.968 1.00 89.31 87 LEU A C 1
ATOM 648 O O . LEU A 1 87 ? -0.173 -11.647 -10.486 1.00 89.31 87 LEU A O 1
ATOM 652 N N . ASP A 1 88 ? -1.339 -10.743 -12.177 1.00 88.25 88 ASP A N 1
ATOM 653 C CA . ASP A 1 88 ? -0.160 -10.345 -12.939 1.00 88.25 88 ASP A CA 1
ATOM 654 C C . ASP A 1 88 ? 0.405 -9.002 -12.439 1.00 88.25 88 ASP A C 1
ATOM 656 O O . ASP A 1 88 ? -0.268 -8.220 -11.759 1.00 88.25 88 ASP A O 1
ATOM 660 N N . GLY A 1 89 ? 1.667 -8.725 -12.779 1.00 82.56 89 GLY A N 1
ATOM 661 C CA . GLY A 1 89 ? 2.360 -7.501 -12.361 1.00 82.56 89 GLY A CA 1
ATOM 662 C C . GLY A 1 89 ? 1.577 -6.211 -12.660 1.00 82.56 89 GLY A C 1
ATOM 663 O O . GLY A 1 89 ? 1.401 -5.403 -11.747 1.00 82.56 89 GLY A O 1
ATOM 664 N N . PRO A 1 90 ? 1.041 -6.017 -13.883 1.00 87.50 90 PRO A N 1
ATOM 665 C CA . PRO A 1 90 ? 0.252 -4.831 -14.212 1.00 87.50 90 PRO A CA 1
ATOM 666 C C . PRO A 1 90 ? -1.011 -4.665 -13.358 1.00 87.50 90 PRO A C 1
ATOM 668 O O . PRO A 1 90 ? -1.325 -3.544 -12.954 1.00 87.50 90 PRO A O 1
ATOM 671 N N . THR A 1 91 ? -1.736 -5.748 -13.056 1.00 88.94 91 THR A N 1
ATOM 672 C CA . THR A 1 91 ? -2.937 -5.664 -12.212 1.00 88.94 91 THR A CA 1
ATOM 673 C C . THR A 1 91 ? -2.568 -5.340 -10.769 1.00 88.94 91 THR A C 1
ATOM 675 O O . THR A 1 91 ? -3.213 -4.490 -10.155 1.00 88.94 91 THR A O 1
ATOM 678 N N . VAL A 1 92 ? -1.509 -5.950 -10.226 1.00 88.38 92 VAL A N 1
ATOM 679 C CA . VAL A 1 92 ? -1.033 -5.617 -8.873 1.00 88.38 92 VAL A CA 1
ATOM 680 C C . VAL A 1 92 ? -0.610 -4.147 -8.786 1.00 88.38 92 VAL A C 1
ATOM 682 O O . VAL A 1 92 ? -0.989 -3.462 -7.837 1.00 88.38 92 VAL A O 1
ATOM 685 N N . ALA A 1 93 ? 0.091 -3.628 -9.799 1.00 85.50 93 ALA A N 1
ATOM 686 C CA . ALA A 1 93 ? 0.504 -2.225 -9.845 1.00 85.50 93 ALA A CA 1
ATOM 687 C C . ALA A 1 93 ? -0.712 -1.286 -9.816 1.00 85.50 93 ALA A C 1
ATOM 689 O O . ALA A 1 93 ? -0.740 -0.308 -9.070 1.00 85.50 93 ALA A O 1
ATOM 690 N N . GLN A 1 94 ? -1.772 -1.622 -10.564 1.00 90.19 94 GLN A N 1
ATOM 691 C CA . GLN A 1 94 ? -3.028 -0.869 -10.518 1.00 90.19 94 GLN A CA 1
ATOM 692 C C . GLN A 1 94 ? -3.684 -0.903 -9.136 1.00 90.19 94 GLN A C 1
ATOM 694 O O . GLN A 1 94 ? -4.174 0.133 -8.689 1.00 90.19 94 GLN A O 1
ATOM 699 N N . VAL A 1 95 ? -3.689 -2.052 -8.449 1.00 92.25 95 VAL A N 1
ATOM 700 C CA . VAL A 1 95 ? -4.210 -2.138 -7.076 1.00 92.25 95 VAL A CA 1
ATOM 701 C C . VAL A 1 95 ? -3.445 -1.193 -6.157 1.00 92.25 95 VAL A C 1
ATOM 703 O O . VAL A 1 95 ? -4.069 -0.410 -5.446 1.00 92.25 95 VAL A O 1
ATOM 706 N N . PHE A 1 96 ? -2.113 -1.224 -6.190 1.00 91.88 96 PHE A N 1
ATOM 707 C CA . PHE A 1 96 ? -1.291 -0.375 -5.331 1.00 91.88 96 PHE A CA 1
ATOM 708 C C . PHE A 1 96 ? -1.445 1.110 -5.648 1.00 91.88 96 PHE A C 1
ATOM 710 O O . PHE A 1 96 ? -1.586 1.912 -4.726 1.00 91.88 96 PHE A O 1
ATOM 717 N N . ARG A 1 97 ? -1.550 1.487 -6.927 1.00 91.06 97 ARG A N 1
ATOM 718 C CA . ARG A 1 97 ? -1.862 2.871 -7.302 1.00 91.06 97 ARG A CA 1
ATOM 719 C C . ARG A 1 97 ? -3.213 3.318 -6.741 1.00 91.06 97 ARG A C 1
ATOM 721 O O . ARG A 1 97 ? -3.300 4.353 -6.086 1.00 91.06 97 ARG A O 1
ATOM 728 N N . ARG A 1 98 ? -4.259 2.505 -6.935 1.00 93.62 98 ARG A N 1
ATOM 729 C CA . ARG A 1 98 ? -5.607 2.768 -6.401 1.00 93.62 98 ARG A CA 1
ATOM 730 C C . ARG A 1 98 ? -5.625 2.835 -4.881 1.00 93.62 98 ARG A C 1
ATOM 732 O O . ARG A 1 98 ? -6.387 3.613 -4.319 1.00 93.62 98 ARG A O 1
ATOM 739 N N . TRP A 1 99 ? -4.799 2.038 -4.220 1.00 94.50 99 TRP A N 1
ATOM 740 C CA . TRP A 1 99 ? -4.667 2.050 -2.773 1.00 94.50 99 TRP A CA 1
ATOM 741 C C . TRP A 1 99 ? -4.060 3.351 -2.248 1.00 94.50 99 TRP A C 1
ATOM 743 O O . TRP A 1 99 ? -4.602 3.922 -1.301 1.00 94.50 99 TRP A O 1
ATOM 753 N N . GLY A 1 100 ? -3.018 3.869 -2.903 1.00 93.06 100 GLY A N 1
ATOM 754 C CA . GLY A 1 100 ? -2.466 5.192 -2.605 1.00 93.06 100 GLY A CA 1
ATOM 755 C C . GLY A 1 100 ? -3.481 6.313 -2.841 1.00 93.06 100 GLY A C 1
ATOM 756 O O . GLY A 1 100 ? -3.714 7.124 -1.949 1.00 93.06 100 GLY A O 1
ATOM 757 N N . GLU A 1 101 ? -4.143 6.315 -4.006 1.00 93.69 101 GLU A N 1
ATOM 758 C CA . GLU A 1 101 ? -5.209 7.276 -4.350 1.00 93.69 101 GLU A CA 1
ATOM 759 C C . GLU A 1 101 ? -6.309 7.290 -3.274 1.00 93.69 101 GLU A C 1
ATOM 761 O O . GLU A 1 101 ? -6.589 8.326 -2.676 1.00 93.69 101 GLU A O 1
ATOM 766 N N . LYS A 1 102 ? -6.879 6.120 -2.959 1.00 93.88 102 LYS A N 1
ATOM 767 C CA . LYS A 1 102 ? -7.964 5.987 -1.977 1.00 93.88 102 LYS A CA 1
ATOM 768 C C . LYS A 1 102 ? -7.539 6.330 -0.557 1.00 93.88 102 LYS A C 1
ATOM 770 O O . LYS A 1 102 ? -8.360 6.833 0.202 1.00 93.88 102 LYS A O 1
ATOM 775 N N . SER A 1 103 ? -6.281 6.077 -0.202 1.00 93.00 103 SER A N 1
ATOM 776 C CA . SER A 1 103 ? -5.765 6.461 1.111 1.00 93.00 103 SER A CA 1
ATOM 777 C C . SER A 1 103 ? -5.622 7.977 1.250 1.00 93.00 103 SER A C 1
ATOM 779 O O . SER A 1 103 ? -5.924 8.512 2.310 1.00 93.00 103 SER A O 1
ATOM 781 N N . ASN A 1 104 ? -5.231 8.677 0.181 1.00 90.44 104 ASN A N 1
ATOM 782 C CA . ASN A 1 104 ? -5.151 10.141 0.166 1.00 90.44 104 ASN A CA 1
ATOM 783 C C . ASN A 1 104 ? -6.529 10.818 0.109 1.00 90.44 104 ASN A C 1
ATOM 785 O O . ASN A 1 104 ? -6.696 11.913 0.635 1.00 90.44 104 ASN A O 1
ATOM 789 N N . GLU A 1 105 ? -7.509 10.180 -0.534 1.00 91.44 105 GLU A N 1
ATOM 790 C CA . GLU A 1 105 ? -8.903 10.647 -0.585 1.00 91.44 105 GLU A CA 1
ATOM 791 C C . GLU A 1 105 ? -9.672 10.393 0.721 1.00 91.44 105 GLU A C 1
ATOM 793 O O . GLU A 1 105 ? -10.798 10.871 0.871 1.00 91.44 105 GLU A O 1
ATOM 798 N N . TYR A 1 106 ? -9.113 9.610 1.647 1.00 87.62 106 TYR A N 1
ATOM 799 C CA . TYR A 1 106 ? -9.798 9.253 2.879 1.00 87.62 106 TYR A CA 1
ATOM 800 C C . TYR A 1 106 ? -9.950 10.468 3.797 1.00 87.62 106 TYR A C 1
ATOM 802 O O . TYR A 1 106 ? -8.969 11.033 4.283 1.00 87.62 106 TYR A O 1
ATOM 810 N N . ASP A 1 107 ? -11.201 10.811 4.089 1.00 82.25 107 ASP A N 1
ATOM 811 C CA . ASP A 1 107 ? -11.558 11.827 5.068 1.00 82.25 107 ASP A CA 1
ATOM 812 C C . ASP A 1 107 ? -12.218 11.159 6.292 1.00 82.25 107 ASP A C 1
ATOM 814 O O . ASP A 1 107 ? -13.359 10.690 6.198 1.00 82.25 107 ASP A O 1
ATOM 818 N N . PRO A 1 108 ? -11.542 11.115 7.458 1.00 75.06 108 PRO A N 1
ATOM 819 C CA . PRO A 1 108 ? -12.097 10.513 8.670 1.00 75.06 108 PRO A CA 1
ATOM 820 C C . PRO A 1 108 ? -13.357 11.228 9.183 1.00 75.06 108 PRO A C 1
ATOM 822 O O . PRO A 1 108 ? -14.148 10.625 9.913 1.00 75.06 108 PRO A O 1
ATOM 825 N N . SER A 1 109 ? -13.574 12.494 8.807 1.00 73.75 109 SER A N 1
ATOM 826 C CA . SER A 1 109 ? -14.757 13.257 9.220 1.00 73.75 109 SER A CA 1
ATOM 827 C C . SER A 1 109 ? -16.039 12.779 8.531 1.00 73.75 109 SER A C 1
ATOM 829 O O . SER A 1 109 ? -17.115 12.859 9.121 1.00 73.75 109 SER A O 1
ATOM 831 N N . LEU A 1 110 ? -15.929 12.181 7.340 1.00 64.19 110 LEU A N 1
ATOM 832 C CA . LEU A 1 110 ? -17.064 11.613 6.602 1.00 64.19 110 LEU A CA 1
ATOM 833 C C . LEU A 1 110 ? -17.511 10.247 7.142 1.00 64.19 110 LEU A C 1
ATOM 835 O O . LEU A 1 110 ? -18.636 9.822 6.891 1.00 64.19 110 LEU A O 1
ATOM 839 N N . VAL A 1 111 ? -16.649 9.565 7.899 1.00 60.81 111 VAL A N 1
ATOM 840 C CA . VAL A 1 111 ? -16.948 8.270 8.538 1.00 60.81 111 VAL A CA 1
ATOM 841 C C . VAL A 1 111 ? -17.611 8.469 9.910 1.00 60.81 111 VAL A C 1
ATOM 843 O O . VAL A 1 111 ? -18.293 7.582 10.417 1.00 60.81 111 VAL A O 1
ATOM 846 N N . SER A 1 112 ? -17.474 9.667 10.490 1.00 46.59 112 SER A N 1
ATOM 847 C CA . SER A 1 112 ? -18.051 10.055 11.781 1.00 46.59 112 SER A CA 1
ATOM 848 C C . SER A 1 112 ? -19.359 10.835 11.604 1.00 46.59 112 SER A C 1
ATOM 850 O O . SER A 1 112 ? -19.480 11.969 12.055 1.00 46.59 112 SER A O 1
ATOM 852 N N . SER A 1 113 ? -20.358 10.247 10.945 1.00 35.19 113 SER A N 1
ATOM 853 C CA . SER A 1 113 ? -21.750 10.699 11.083 1.00 35.19 113 SER A CA 1
ATOM 854 C C . SER A 1 113 ? -22.536 9.632 11.843 1.00 35.19 113 SER A C 1
ATOM 856 O O . SER A 1 113 ? -22.981 8.663 11.229 1.00 35.19 113 SER A O 1
ATOM 858 N N . PRO A 1 114 ? -22.682 9.757 13.175 1.00 41.88 114 PRO A N 1
ATOM 859 C CA . PRO A 1 114 ? -23.661 8.962 13.892 1.00 41.88 114 PRO A CA 1
ATOM 860 C C . PRO A 1 114 ? -25.061 9.432 13.476 1.00 41.88 114 PRO A C 1
ATOM 862 O O . PRO A 1 114 ? -25.384 10.615 13.598 1.00 41.88 114 PRO A O 1
ATOM 865 N N . LEU A 1 115 ? -25.856 8.499 12.948 1.00 36.56 115 LEU A N 1
ATOM 866 C CA . LEU A 1 115 ? -27.318 8.573 13.011 1.00 36.56 115 LEU A CA 1
ATOM 867 C C . LEU A 1 115 ? -27.776 8.333 14.453 1.00 36.56 115 LEU A C 1
ATOM 869 O O . LEU A 1 115 ? -27.149 7.481 15.126 1.00 36.56 115 LEU A O 1
#

Foldseek 3Di:
DDPDDDDDADDALVPFDWDWDQDPPQGIFIDGLAPDRSHDPQLNVLLVQQVVVVPDPDVVSNVVSVVSNLVVCCVSPVPVSVSLVVDDPVVNVVVSVVSNVVSVVDDVVVVPDDD

pLDDT: mean 83.66, std 12.33, range [35.19, 94.5]